Protein AF-A0A7C5P346-F1 (afdb_monomer_lite)

Foldseek 3Di:
DWDDDPNDIGDPDPPVVPDDPDDDDDDPQFALLEEEEEDDVPDALVVVVVSVVVPRQEYEY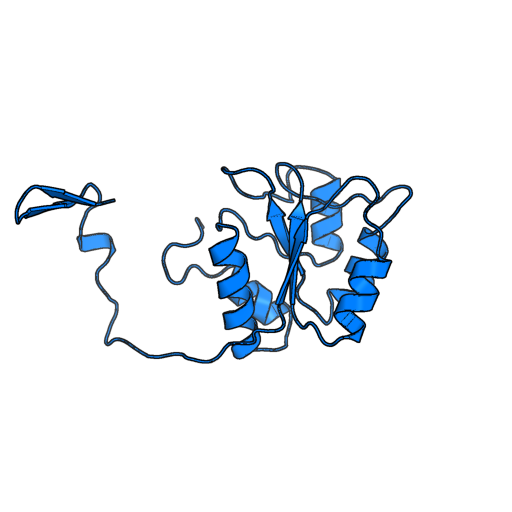AAADQDFADCPDRHNLVNLLVCLQFHAYEYWHPDPFQIHDLVPDPRSVSCVVSNHAGLGGADPVCQSRQLRRQVSPDRGSVSSSVSSPDDDPVRHDD

pLDDT: mean 93.11, std 7.64, range [57.72, 98.88]

InterPro domains:
  IPR006034 Asparaginase/glutaminase-like [PIRSF001220] (17-155)
  IPR006034 Asparaginase/glutaminase-like [PS51732] (1-151)
  IPR006034 Asparaginase/glutaminase-like [PTHR11707] (18-156)
  IPR006034 Asparaginase/glutaminase-like [SM00870] (2-145)
  IPR027473 L-asparaginase, C-terminal [G3DSA:3.40.50.40] (31-157)
  IPR036152 Asparaginase/glutaminase-like superfamily [SSF53774] (7-157)
  IPR040919 Asparaginase/glutaminase, C-terminal [PF17763] (33-148)

Secondary structure (DSSP, 8-state):
-EEEETTEEEESS-GGGG--SSS----------EEEEE--TT--THHHHHHHHTT--EEEEEESTT-----SSS-HHHHHHHHTTTS-EEEEESSSSS---TTSSHHHHHHHHTTPEE-TT--HHHHHHHHHHHHHH-S-HHHHHHHHHS-SSS-S--

Radius of gyration: 17.69 Å; chains: 1; bounding box: 42×36×54 Å

Structure (mmCIF, N/CA/C/O backbone):
data_AF-A0A7C5P346-F1
#
_entry.id   AF-A0A7C5P346-F1
#
loop_
_atom_site.group_PDB
_atom_site.id
_atom_site.type_symbol
_atom_site.label_atom_id
_atom_site.label_alt_id
_atom_site.label_comp_id
_atom_site.label_asym_id
_atom_site.label_entity_id
_atom_site.label_seq_id
_atom_site.pdbx_PDB_ins_code
_atom_site.Cartn_x
_atom_site.Cartn_y
_atom_site.Cartn_z
_atom_site.occupancy
_atom_site.B_iso_or_equiv
_atom_site.auth_seq_id
_atom_site.auth_comp_id
_atom_site.auth_asym_id
_atom_site.auth_atom_id
_atom_site.pdbx_PDB_model_num
ATOM 1 N N . VAL A 1 1 ? 11.095 1.982 -23.137 1.00 67.25 1 VAL A N 1
ATOM 2 C CA . VAL A 1 1 ? 10.083 1.839 -24.205 1.00 67.25 1 VAL A CA 1
ATOM 3 C C . VAL A 1 1 ? 10.821 1.506 -25.483 1.00 67.25 1 VAL A C 1
ATOM 5 O O . VAL A 1 1 ? 11.779 2.198 -25.791 1.00 67.25 1 VAL A O 1
ATOM 8 N N . ALA A 1 2 ? 10.454 0.424 -26.154 1.00 82.88 2 ALA A N 1
ATOM 9 C CA . ALA A 1 2 ? 10.969 0.070 -27.470 1.00 82.88 2 ALA A CA 1
ATOM 10 C C . ALA A 1 2 ? 9.781 -0.020 -28.432 1.00 82.88 2 ALA A C 1
ATOM 12 O O . ALA A 1 2 ? 8.656 -0.230 -27.978 1.00 82.88 2 ALA A O 1
ATOM 13 N N . TYR A 1 3 ? 10.010 0.149 -29.725 1.00 88.12 3 TYR A N 1
ATOM 14 C CA . TYR A 1 3 ? 8.998 -0.099 -30.745 1.00 88.12 3 TYR A CA 1
ATOM 15 C C . TYR A 1 3 ? 9.576 -0.989 -31.836 1.00 88.12 3 TYR A C 1
ATOM 17 O O . TYR A 1 3 ? 10.771 -0.946 -32.129 1.00 88.12 3 TYR A O 1
ATOM 25 N N . VAL A 1 4 ? 8.718 -1.834 -32.398 1.00 90.81 4 VAL A N 1
ATOM 26 C CA . VAL A 1 4 ? 9.083 -2.755 -33.473 1.00 90.81 4 VAL A CA 1
ATOM 27 C C . VAL A 1 4 ? 8.819 -2.057 -34.802 1.00 90.81 4 VAL A C 1
ATOM 29 O O . VAL A 1 4 ? 7.721 -1.544 -35.022 1.00 90.81 4 VAL A O 1
ATOM 32 N N . LYS A 1 5 ? 9.822 -2.011 -35.680 1.00 91.75 5 LYS A N 1
ATOM 33 C CA . LYS A 1 5 ? 9.712 -1.458 -37.032 1.00 91.75 5 LYS A CA 1
ATOM 34 C C . LYS A 1 5 ? 10.216 -2.499 -38.028 1.00 91.75 5 LYS A C 1
ATOM 36 O O . LYS A 1 5 ? 11.418 -2.689 -38.176 1.00 91.75 5 LYS A O 1
ATOM 41 N N . GLY A 1 6 ? 9.289 -3.172 -38.710 1.00 91.94 6 GLY A N 1
ATOM 42 C CA . GLY A 1 6 ? 9.630 -4.347 -39.516 1.00 91.94 6 GLY A CA 1
ATOM 43 C C . GLY A 1 6 ? 10.150 -5.470 -38.617 1.00 91.94 6 GLY A C 1
ATOM 44 O O . GLY A 1 6 ? 9.474 -5.846 -37.664 1.00 91.94 6 GLY A O 1
ATOM 45 N N . GLU A 1 7 ? 11.355 -5.961 -38.896 1.00 92.69 7 GLU A N 1
ATOM 46 C CA . GLU A 1 7 ? 12.033 -6.999 -38.101 1.00 92.69 7 GLU A CA 1
ATOM 47 C C . GLU A 1 7 ? 12.947 -6.423 -37.004 1.00 92.69 7 GLU A C 1
ATOM 49 O O . GLU A 1 7 ? 13.540 -7.166 -36.221 1.00 92.69 7 GLU A O 1
ATOM 54 N N . GLU A 1 8 ? 13.064 -5.096 -36.914 1.00 91.00 8 GLU A N 1
ATOM 55 C CA . GLU A 1 8 ? 13.957 -4.440 -35.963 1.00 91.00 8 GLU A CA 1
ATOM 56 C C . GLU A 1 8 ? 13.229 -3.996 -34.694 1.00 91.00 8 GLU A C 1
ATOM 58 O O . GLU A 1 8 ? 12.118 -3.459 -34.730 1.00 91.00 8 GLU A O 1
ATOM 63 N N . VAL A 1 9 ? 13.903 -4.157 -33.553 1.00 87.94 9 VAL A N 1
ATOM 64 C CA . VAL A 1 9 ? 13.468 -3.598 -32.268 1.00 87.94 9 VAL A CA 1
ATOM 65 C C . VAL A 1 9 ? 14.282 -2.345 -31.977 1.00 87.94 9 VAL A C 1
ATOM 67 O O . VAL A 1 9 ? 15.483 -2.419 -31.714 1.00 87.94 9 VAL A O 1
ATOM 70 N N . ILE A 1 10 ? 13.619 -1.191 -31.980 1.00 87.62 10 ILE A N 1
ATOM 71 C CA . ILE A 1 10 ? 14.238 0.105 -31.704 1.00 87.62 10 ILE A CA 1
ATOM 72 C C . ILE A 1 10 ? 13.992 0.463 -30.242 1.00 87.62 10 ILE A C 1
ATOM 74 O O . ILE A 1 10 ? 12.849 0.604 -29.809 1.00 87.62 10 ILE A O 1
ATOM 78 N N . TYR A 1 11 ? 15.064 0.616 -29.468 1.00 82.44 11 TYR A N 1
ATOM 79 C CA . TYR A 1 11 ? 14.999 0.893 -28.035 1.00 82.44 11 TYR A CA 1
ATOM 80 C C . TYR A 1 11 ? 15.143 2.394 -27.757 1.00 82.44 11 TYR A C 1
ATOM 82 O O . TYR A 1 11 ? 16.155 2.994 -28.100 1.00 82.44 11 TYR A O 1
ATOM 90 N N . ASN A 1 12 ? 14.181 2.991 -27.045 1.00 83.44 12 ASN A N 1
ATOM 91 C CA . ASN A 1 12 ? 14.273 4.380 -26.562 1.00 83.44 12 ASN A CA 1
ATOM 92 C C . ASN A 1 12 ? 14.965 4.486 -25.190 1.00 83.44 12 ASN A C 1
ATOM 94 O O . ASN A 1 12 ? 15.029 5.565 -24.609 1.00 83.44 12 ASN A O 1
ATOM 98 N N . ILE A 1 13 ? 15.411 3.364 -24.620 1.00 77.94 13 ILE A N 1
ATOM 99 C CA . ILE A 1 13 ? 16.134 3.296 -23.344 1.00 77.94 13 ILE A CA 1
ATOM 100 C C . ILE A 1 13 ? 17.356 2.394 -23.560 1.00 77.94 13 ILE A C 1
ATOM 102 O O . ILE A 1 13 ? 17.191 1.348 -24.191 1.00 77.94 13 ILE A O 1
ATOM 106 N N . PRO A 1 14 ? 18.545 2.749 -23.033 1.00 75.31 14 PRO A N 1
ATOM 107 C CA . PRO A 1 14 ? 19.742 1.919 -23.152 1.00 75.31 14 PRO A CA 1
ATOM 108 C C . PRO A 1 14 ? 19.493 0.484 -22.672 1.00 75.31 14 PRO A C 1
ATOM 110 O O . PRO A 1 14 ? 18.998 0.268 -21.560 1.00 75.31 14 PRO A O 1
ATOM 113 N N . LYS A 1 15 ? 19.834 -0.501 -23.509 1.00 66.50 15 LYS A N 1
ATOM 114 C CA . LYS A 1 15 ? 19.602 -1.934 -23.255 1.00 66.50 15 LYS A CA 1
ATOM 115 C C . LYS A 1 15 ? 20.372 -2.426 -22.025 1.00 66.50 15 LYS A C 1
ATOM 117 O O . LYS A 1 15 ? 19.958 -3.364 -21.351 1.00 66.50 15 LYS A O 1
ATOM 122 N N . GLU A 1 16 ? 21.471 -1.755 -21.701 1.00 69.56 16 GLU A N 1
ATOM 123 C CA . GLU A 1 16 ? 22.368 -2.053 -20.589 1.00 69.56 16 GLU A CA 1
ATOM 124 C C . GLU A 1 16 ? 21.689 -1.909 -19.223 1.00 69.56 16 GLU A C 1
ATOM 126 O O . GLU A 1 16 ? 22.127 -2.557 -18.274 1.00 69.56 16 GLU A O 1
ATOM 131 N N . LYS A 1 17 ? 20.603 -1.123 -19.123 1.00 68.88 17 LYS A N 1
ATOM 132 C CA . LYS A 1 17 ? 19.815 -1.006 -17.885 1.00 68.88 17 LYS A CA 1
ATOM 133 C C . LYS A 1 17 ? 19.105 -2.302 -17.489 1.00 68.88 17 LYS A C 1
ATOM 135 O O . LYS A 1 17 ? 18.841 -2.486 -16.309 1.00 68.88 17 LYS A O 1
ATOM 140 N N . PHE A 1 18 ? 18.840 -3.203 -18.435 1.00 70.62 18 PHE A N 1
ATOM 141 C CA . PHE A 1 18 ? 18.021 -4.401 -18.213 1.00 70.62 18 PHE A CA 1
ATOM 142 C C . PHE A 1 18 ? 18.836 -5.699 -18.214 1.00 70.62 18 PHE A C 1
ATOM 144 O O . PHE A 1 18 ? 18.306 -6.768 -18.509 1.00 70.62 18 PHE A O 1
ATOM 151 N N . LYS A 1 19 ? 20.141 -5.630 -17.919 1.00 73.62 19 LYS A N 1
ATOM 152 C CA . LYS A 1 19 ? 20.965 -6.840 -17.826 1.00 73.62 19 LYS A CA 1
ATOM 153 C C . LYS A 1 19 ? 20.561 -7.647 -16.583 1.00 73.62 19 LYS A C 1
ATOM 155 O O . LYS A 1 19 ? 20.703 -7.125 -15.474 1.00 73.62 19 LYS A O 1
ATOM 160 N N . PRO A 1 20 ? 20.082 -8.897 -16.739 1.00 74.94 20 PRO A N 1
ATOM 161 C CA . PRO A 1 20 ? 19.717 -9.727 -15.601 1.00 74.94 20 PRO A CA 1
ATOM 162 C C . PRO A 1 20 ? 20.939 -9.968 -14.714 1.00 74.94 20 PRO A C 1
ATOM 164 O O . PRO A 1 20 ? 22.055 -10.176 -15.194 1.00 74.94 20 PRO A O 1
ATOM 167 N N . LYS A 1 21 ? 20.723 -9.925 -13.399 1.00 79.44 21 LYS A N 1
ATOM 168 C CA . LYS A 1 21 ? 21.743 -10.255 -12.403 1.00 79.44 21 LYS A CA 1
ATOM 169 C C . LYS A 1 21 ? 21.584 -11.723 -12.009 1.00 79.44 21 LYS A C 1
ATOM 171 O O . LYS A 1 21 ? 20.975 -12.020 -10.988 1.00 79.44 21 LYS A O 1
ATOM 176 N N . GLY A 1 22 ? 22.130 -12.616 -12.830 1.00 85.12 22 GLY A N 1
ATOM 177 C CA . GLY A 1 22 ? 22.120 -14.063 -12.595 1.00 85.12 22 GLY A CA 1
ATOM 178 C C . GLY A 1 22 ? 21.045 -14.821 -13.374 1.00 85.12 22 GLY A C 1
ATOM 179 O O . GLY A 1 22 ? 20.407 -14.275 -14.274 1.00 85.12 22 GLY A O 1
ATOM 180 N N . GLU A 1 23 ? 20.895 -16.098 -13.027 1.00 91.44 23 GLU A N 1
ATOM 181 C CA . GLU A 1 23 ? 19.951 -17.022 -13.660 1.00 91.44 23 GLU A CA 1
ATOM 182 C C . GLU A 1 23 ? 18.497 -16.714 -13.263 1.00 91.44 23 GLU A C 1
ATOM 184 O O . GLU A 1 23 ? 18.242 -16.303 -12.124 1.00 91.44 23 GLU A O 1
ATOM 189 N N . PRO A 1 24 ? 17.526 -16.927 -14.168 1.00 90.88 24 PRO A N 1
ATOM 190 C CA . PRO A 1 24 ? 16.119 -16.720 -13.863 1.00 90.88 24 PRO A CA 1
ATOM 191 C C . PRO A 1 24 ? 15.657 -17.671 -12.753 1.00 90.88 24 PRO A C 1
ATOM 193 O O . PRO A 1 24 ? 15.928 -18.871 -12.781 1.00 90.88 24 PRO A O 1
ATOM 196 N N . GLN A 1 25 ? 14.914 -17.131 -11.788 1.00 92.38 25 GLN A N 1
ATOM 197 C CA . GLN A 1 25 ? 14.308 -17.900 -10.704 1.00 92.38 25 GLN A CA 1
ATOM 198 C C . GLN A 1 25 ? 12.789 -17.777 -10.748 1.00 92.38 25 GLN A C 1
ATOM 200 O O . GLN A 1 25 ? 12.245 -16.707 -11.020 1.00 92.38 25 GLN A O 1
ATOM 205 N N . LEU A 1 26 ? 12.110 -18.888 -10.464 1.00 95.62 26 LEU A N 1
ATOM 206 C CA . LEU A 1 26 ? 10.658 -18.946 -10.382 1.00 95.62 26 LEU A CA 1
ATOM 207 C C . LEU A 1 26 ? 10.217 -18.823 -8.921 1.00 95.62 26 LEU A C 1
ATOM 209 O O . LEU A 1 26 ? 10.509 -19.702 -8.113 1.00 95.62 26 LEU A 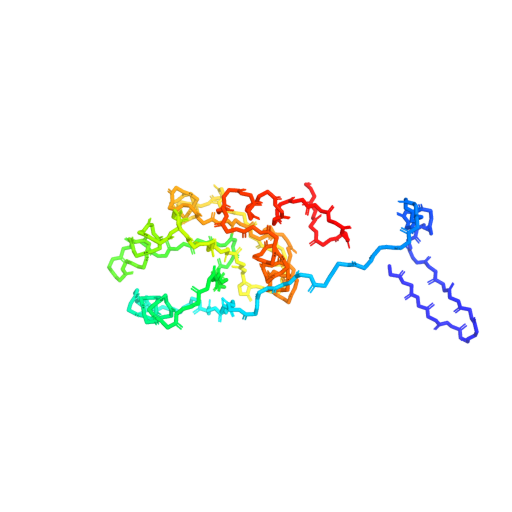O 1
ATOM 213 N N . ASP A 1 27 ? 9.461 -17.770 -8.607 1.00 97.00 27 ASP A N 1
ATOM 214 C CA . ASP A 1 27 ? 8.750 -17.644 -7.334 1.00 97.00 27 ASP A CA 1
ATOM 215 C C . ASP A 1 27 ? 7.239 -17.571 -7.573 1.00 97.00 27 ASP A C 1
ATOM 217 O O . ASP A 1 27 ? 6.713 -16.590 -8.096 1.00 97.00 27 ASP A O 1
ATOM 221 N N . THR A 1 28 ? 6.540 -18.639 -7.194 1.00 97.88 28 THR A N 1
ATOM 222 C CA . THR A 1 28 ? 5.095 -18.797 -7.401 1.00 97.88 28 THR A CA 1
ATOM 223 C C . THR A 1 28 ? 4.283 -18.534 -6.136 1.00 97.88 28 THR A C 1
ATOM 225 O O . THR A 1 28 ? 3.081 -18.796 -6.129 1.00 97.88 28 THR A O 1
ATOM 228 N N . LYS A 1 29 ? 4.901 -18.082 -5.036 1.00 98.56 29 LYS A N 1
ATOM 229 C CA . LYS A 1 29 ? 4.176 -17.821 -3.788 1.00 98.56 29 LYS A CA 1
ATOM 230 C C . LYS A 1 29 ? 3.387 -16.524 -3.919 1.00 98.56 29 LYS A C 1
ATOM 232 O O . LYS A 1 29 ? 3.951 -15.450 -4.101 1.00 98.56 29 LYS A O 1
ATOM 237 N N . TYR A 1 30 ? 2.075 -16.620 -3.763 1.00 98.38 30 TYR A N 1
ATOM 238 C CA . TYR A 1 30 ? 1.193 -15.468 -3.648 1.00 98.38 30 TYR A CA 1
ATOM 239 C C . TYR A 1 30 ? -0.039 -15.828 -2.822 1.00 98.38 30 TYR A C 1
ATOM 241 O O . TYR A 1 30 ? -0.367 -16.999 -2.618 1.00 98.38 30 TYR A O 1
ATOM 249 N N . ASP A 1 31 ? -0.736 -14.801 -2.364 1.00 98.50 31 ASP A N 1
ATOM 250 C CA . ASP A 1 31 ? -2.016 -14.909 -1.695 1.00 98.50 31 ASP A CA 1
ATOM 251 C C . ASP A 1 31 ? -3.071 -14.074 -2.433 1.00 98.50 31 ASP A C 1
ATOM 253 O O . ASP A 1 31 ? -2.983 -12.845 -2.442 1.00 98.50 31 ASP A O 1
ATOM 257 N N . PRO A 1 32 ? -4.098 -14.704 -3.028 1.00 98.06 32 PRO A N 1
ATOM 258 C CA . PRO A 1 32 ? -5.113 -13.980 -3.776 1.00 98.06 32 PRO A CA 1
ATOM 259 C C . PRO A 1 32 ? -6.154 -13.268 -2.914 1.00 98.06 32 PRO A C 1
ATOM 261 O O . PRO A 1 32 ? -7.017 -12.586 -3.461 1.00 98.06 32 PRO A O 1
ATOM 264 N N . ARG A 1 33 ? -6.125 -13.410 -1.581 1.00 98.31 33 ARG A N 1
ATOM 265 C CA . ARG A 1 33 ? -7.082 -12.771 -0.662 1.00 98.31 33 ARG A CA 1
ATOM 266 C C . ARG A 1 33 ? -6.782 -11.279 -0.464 1.00 98.31 33 ARG A C 1
ATOM 268 O O . ARG A 1 33 ? -6.681 -10.800 0.665 1.00 98.31 33 ARG A O 1
ATOM 275 N N . VAL A 1 34 ? -6.682 -10.544 -1.566 1.00 98.62 34 VAL A N 1
ATOM 276 C CA . VAL A 1 34 ? -6.504 -9.092 -1.629 1.00 98.62 34 VAL A CA 1
ATOM 277 C C . VAL A 1 34 ? -7.745 -8.461 -2.253 1.00 98.62 34 VAL A C 1
ATOM 279 O O . VAL A 1 34 ? -8.313 -8.997 -3.202 1.00 98.62 34 VAL A O 1
ATOM 282 N N . VAL A 1 35 ? -8.177 -7.322 -1.718 1.00 98.19 35 VAL A N 1
ATOM 2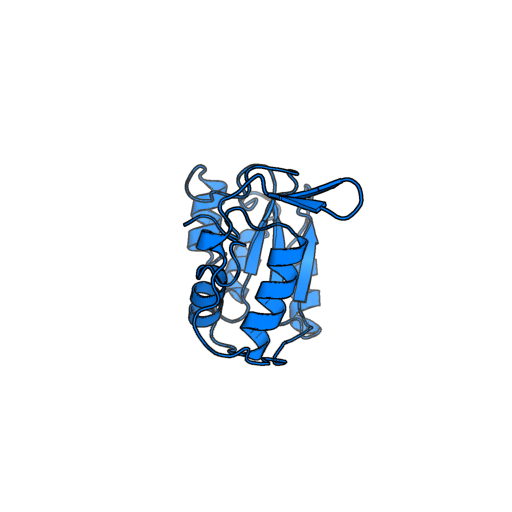83 C CA . VAL A 1 35 ? -9.300 -6.538 -2.253 1.00 98.19 35 VAL A CA 1
ATOM 284 C C . VAL A 1 35 ? -8.847 -5.126 -2.593 1.00 98.19 35 VAL A C 1
ATOM 286 O O . VAL A 1 35 ? -8.027 -4.547 -1.885 1.00 98.19 35 VAL A O 1
ATOM 289 N N . PHE A 1 36 ? -9.397 -4.571 -3.669 1.00 97.94 36 PHE A N 1
ATOM 290 C CA . PHE A 1 36 ? -9.166 -3.198 -4.101 1.00 97.94 36 PHE A CA 1
ATOM 291 C C . PHE A 1 36 ? -10.457 -2.392 -3.932 1.00 97.94 36 PHE A C 1
ATOM 293 O O . PHE A 1 36 ? -11.475 -2.718 -4.541 1.00 97.94 36 PHE A O 1
ATOM 300 N N . ILE A 1 37 ? -10.433 -1.365 -3.082 1.00 96.50 37 ILE A N 1
ATOM 301 C CA . ILE A 1 37 ? -11.613 -0.580 -2.704 1.00 96.50 37 ILE A CA 1
ATOM 302 C C . ILE A 1 37 ? -11.389 0.878 -3.077 1.00 96.50 37 ILE A C 1
ATOM 304 O O . ILE A 1 37 ? -10.448 1.520 -2.606 1.00 96.50 37 ILE A O 1
ATOM 308 N N . ARG A 1 38 ? -12.305 1.432 -3.871 1.00 96.06 38 ARG A N 1
ATOM 309 C CA . ARG A 1 38 ? -12.322 2.860 -4.178 1.00 96.06 38 ARG A CA 1
ATOM 310 C C . ARG A 1 38 ? -12.898 3.656 -3.017 1.00 96.06 38 ARG A C 1
ATOM 312 O O . ARG A 1 38 ? -14.025 3.401 -2.598 1.00 96.06 38 ARG A O 1
ATOM 319 N N . LEU A 1 39 ? -12.157 4.652 -2.529 1.00 94.38 39 LEU A N 1
ATOM 320 C CA . LEU A 1 39 ? -12.720 5.614 -1.585 1.00 94.38 39 LEU A CA 1
ATOM 321 C C . LEU A 1 39 ? -13.774 6.467 -2.300 1.00 94.38 39 LEU A C 1
ATOM 323 O O . LEU A 1 39 ? -13.493 7.098 -3.315 1.00 94.38 39 LEU A O 1
ATOM 327 N N . THR A 1 40 ? -14.982 6.515 -1.751 1.00 93.31 40 THR A N 1
ATOM 328 C CA . THR A 1 40 ? -16.062 7.402 -2.202 1.00 93.31 40 THR A CA 1
ATOM 329 C C . THR A 1 40 ? -16.512 8.291 -1.043 1.00 93.31 40 THR A C 1
ATOM 331 O O . THR A 1 40 ? -16.273 7.954 0.125 1.00 93.31 40 THR A O 1
ATOM 334 N N . PRO A 1 41 ? -17.119 9.464 -1.303 1.00 91.38 41 PRO A N 1
ATOM 335 C CA . PRO A 1 41 ? -17.648 10.285 -0.226 1.00 91.38 41 PRO A CA 1
ATOM 336 C C . PRO A 1 41 ? -18.714 9.499 0.543 1.00 91.38 41 PRO A C 1
ATOM 338 O O . PRO A 1 41 ? -19.723 9.088 -0.021 1.00 91.38 41 PRO A O 1
ATOM 341 N N . GLY A 1 42 ? -18.475 9.284 1.836 1.00 88.31 42 GLY A N 1
ATOM 342 C CA . GLY A 1 42 ? -19.388 8.545 2.702 1.00 88.31 42 GLY A CA 1
ATOM 343 C C . GLY A 1 42 ? -19.125 7.043 2.821 1.00 88.31 42 GLY A C 1
ATOM 344 O O . GLY A 1 42 ? -19.879 6.402 3.550 1.00 88.31 42 GLY A O 1
ATOM 345 N N . LEU A 1 43 ? -18.078 6.487 2.193 1.00 90.50 43 LEU A N 1
ATOM 346 C CA . LEU A 1 43 ? -17.630 5.123 2.502 1.00 90.50 43 LEU A CA 1
ATOM 347 C C . LEU A 1 43 ? -17.374 4.998 4.011 1.00 90.50 43 LEU A C 1
ATOM 349 O O . LEU A 1 43 ? -16.669 5.827 4.593 1.00 90.50 43 LEU A O 1
ATOM 353 N N . ASP A 1 44 ? -17.973 3.985 4.626 1.00 87.69 44 ASP A N 1
ATOM 354 C CA . ASP A 1 44 ? -17.866 3.721 6.057 1.00 87.69 44 ASP A CA 1
ATOM 355 C C . ASP A 1 44 ? -16.992 2.485 6.320 1.00 87.69 44 ASP A C 1
ATOM 357 O O . ASP A 1 44 ? -16.586 1.769 5.402 1.00 87.69 44 ASP A O 1
ATOM 361 N N . GLY A 1 45 ? -16.629 2.270 7.581 1.00 89.31 45 GLY A N 1
ATOM 362 C CA . GLY A 1 45 ? -15.753 1.170 7.977 1.00 89.31 45 GLY A CA 1
ATOM 363 C C . GLY A 1 45 ? -16.422 -0.206 8.027 1.00 89.31 45 GLY A C 1
ATOM 364 O O . GLY A 1 45 ? -15.720 -1.209 8.104 1.00 89.31 45 GLY A O 1
ATOM 365 N N . ASP A 1 46 ? -17.748 -0.282 7.925 1.00 92.00 46 ASP A N 1
ATOM 366 C CA . ASP A 1 46 ? -18.511 -1.536 7.913 1.00 92.00 46 ASP A CA 1
ATOM 367 C C . ASP A 1 46 ? -18.124 -2.461 6.745 1.00 92.00 46 ASP A C 1
ATOM 369 O O . ASP A 1 46 ? -17.985 -3.674 6.916 1.00 92.00 46 ASP A O 1
ATOM 373 N N . ALA A 1 47 ? -17.864 -1.888 5.568 1.00 90.75 47 ALA A N 1
ATOM 374 C CA . ALA A 1 47 ? -17.358 -2.615 4.411 1.00 90.75 47 ALA A CA 1
ATOM 375 C C . ALA A 1 47 ? -15.981 -3.241 4.693 1.00 90.75 47 ALA A C 1
ATOM 377 O O . ALA A 1 47 ? -15.723 -4.380 4.300 1.00 90.75 47 ALA A O 1
ATOM 378 N N . ILE A 1 48 ? -15.109 -2.521 5.408 1.00 93.44 48 ILE A N 1
ATOM 379 C CA . ILE A 1 48 ? -13.790 -3.023 5.815 1.00 93.44 48 ILE A CA 1
ATOM 380 C C . ILE A 1 48 ? -13.954 -4.191 6.789 1.00 93.44 48 ILE A C 1
ATOM 382 O O . ILE A 1 48 ? -13.345 -5.242 6.586 1.00 93.44 48 ILE A O 1
ATOM 386 N N . ASP A 1 49 ? -14.826 -4.054 7.788 1.00 93.19 49 ASP A N 1
ATOM 387 C CA . ASP A 1 49 ? -15.096 -5.110 8.768 1.00 93.19 49 ASP A CA 1
ATOM 388 C C . ASP A 1 49 ? -15.629 -6.385 8.098 1.00 93.19 49 ASP A C 1
ATOM 390 O O . ASP A 1 49 ? -15.178 -7.492 8.405 1.00 93.19 49 ASP A O 1
ATOM 394 N N . ALA A 1 50 ? -16.546 -6.247 7.136 1.00 95.50 50 ALA A N 1
ATOM 395 C CA . ALA A 1 50 ? -17.082 -7.374 6.377 1.00 95.50 50 ALA A CA 1
ATOM 396 C C . ALA A 1 50 ? -15.990 -8.111 5.578 1.00 95.50 50 ALA A C 1
ATOM 398 O O . ALA A 1 50 ? -15.938 -9.346 5.570 1.00 95.50 50 ALA A O 1
ATOM 399 N N . LEU A 1 51 ? -15.078 -7.374 4.942 1.00 95.25 51 LEU A N 1
ATOM 400 C CA . LEU A 1 51 ? -13.964 -7.950 4.183 1.00 95.25 51 LEU A CA 1
ATOM 401 C C . LEU A 1 51 ? -12.972 -8.674 5.099 1.00 95.25 51 LEU A C 1
ATOM 403 O O . LEU A 1 51 ? -12.578 -9.809 4.828 1.00 95.25 51 LEU A O 1
ATOM 407 N N . VAL A 1 52 ? -12.624 -8.072 6.235 1.00 95.56 52 VAL A N 1
ATOM 408 C CA . VAL A 1 52 ? -11.749 -8.715 7.223 1.00 95.56 52 VAL A CA 1
ATOM 409 C C . VAL A 1 52 ? -12.397 -9.986 7.779 1.00 95.56 52 VAL A C 1
ATOM 411 O O . VAL A 1 52 ? -11.759 -11.038 7.826 1.00 95.56 52 VAL A O 1
ATOM 414 N N . LYS A 1 53 ? -13.690 -9.937 8.123 1.00 96.81 53 LYS A N 1
ATOM 415 C CA . LYS A 1 53 ? -14.442 -11.091 8.641 1.00 96.81 53 LYS A CA 1
ATOM 416 C C . LYS A 1 53 ? -14.539 -12.245 7.637 1.00 96.81 53 LYS A C 1
ATOM 418 O O . LYS A 1 53 ? -14.565 -13.402 8.045 1.00 96.81 53 LYS A O 1
ATOM 423 N N . THR A 1 54 ? -14.575 -11.952 6.337 1.00 97.06 54 THR A N 1
ATOM 424 C CA . THR A 1 54 ? -14.613 -12.969 5.266 1.00 97.06 54 THR A CA 1
ATOM 425 C C . THR A 1 54 ? -13.235 -13.545 4.915 1.00 97.06 54 THR A C 1
ATOM 427 O O . THR A 1 54 ? -13.136 -14.452 4.083 1.00 97.06 54 THR A O 1
ATOM 430 N N . GLY A 1 55 ? -12.174 -13.078 5.583 1.00 97.44 55 GLY A N 1
ATOM 431 C CA . GLY A 1 55 ? -10.828 -13.635 5.480 1.00 97.44 55 GLY A CA 1
ATOM 432 C C . GLY A 1 55 ? -9.942 -12.971 4.429 1.00 97.44 55 GLY A C 1
ATOM 433 O O . GLY A 1 55 ? -8.985 -13.602 3.976 1.00 97.44 55 GLY A O 1
ATOM 434 N N . TYR A 1 56 ? -10.233 -11.729 4.024 1.00 98.19 56 TYR A N 1
ATOM 435 C CA . TYR A 1 56 ? -9.279 -10.941 3.243 1.00 98.19 56 TYR A CA 1
ATOM 436 C C . TYR A 1 56 ? -8.039 -10.610 4.079 1.00 98.19 56 TYR A C 1
ATOM 438 O O . TYR A 1 56 ? -8.133 -10.249 5.252 1.00 98.19 56 TYR A O 1
ATOM 446 N N . ARG A 1 57 ? -6.865 -10.764 3.462 1.00 98.06 57 ARG A N 1
ATOM 447 C CA . ARG A 1 57 ? -5.546 -10.660 4.104 1.00 98.06 57 ARG A CA 1
ATOM 448 C C . ARG A 1 57 ? -4.745 -9.448 3.642 1.00 98.06 57 ARG A C 1
ATOM 450 O O . ARG A 1 57 ? -3.730 -9.149 4.251 1.00 98.06 57 ARG A O 1
ATOM 457 N N . GLY A 1 58 ? -5.212 -8.724 2.628 1.00 98.62 58 GLY A N 1
ATOM 458 C CA . GLY A 1 58 ? -4.665 -7.432 2.224 1.00 98.62 58 GLY A CA 1
ATOM 459 C C . GLY A 1 58 ? -5.737 -6.537 1.622 1.00 98.62 58 GLY A C 1
ATOM 460 O O . GLY A 1 58 ? -6.676 -7.016 0.983 1.00 98.62 58 GLY A O 1
ATOM 461 N N . ILE A 1 59 ? -5.597 -5.232 1.828 1.00 98.56 59 ILE A N 1
ATOM 462 C CA . ILE A 1 59 ? -6.527 -4.230 1.304 1.00 98.56 59 ILE A CA 1
ATOM 463 C C . ILE A 1 59 ? -5.724 -3.180 0.550 1.00 98.56 59 ILE A C 1
ATOM 465 O O . ILE A 1 59 ? -4.769 -2.620 1.083 1.00 98.56 59 ILE A O 1
ATOM 469 N N . VAL A 1 60 ? -6.135 -2.874 -0.673 1.00 98.56 60 VAL A N 1
ATOM 470 C CA . VAL A 1 60 ? -5.683 -1.693 -1.402 1.00 98.56 60 VAL A CA 1
ATOM 471 C C . VAL A 1 60 ? -6.818 -0.676 -1.396 1.00 98.56 60 VAL A C 1
ATOM 473 O O . VAL A 1 60 ? -7.928 -0.973 -1.831 1.00 98.56 60 VAL A O 1
ATOM 476 N N . LEU A 1 61 ? -6.548 0.520 -0.888 1.00 97.81 61 LEU A N 1
ATOM 477 C CA . LEU A 1 61 ? -7.456 1.657 -0.924 1.00 97.81 61 LEU A CA 1
ATOM 478 C C . LEU A 1 61 ? -7.053 2.582 -2.066 1.00 97.81 61 LEU A C 1
ATOM 480 O O . LEU A 1 61 ? -5.905 3.004 -2.158 1.00 97.81 61 LEU A O 1
ATOM 484 N N . GLU A 1 62 ? -8.002 2.927 -2.921 1.00 97.56 62 GLU A N 1
ATOM 485 C CA . GLU A 1 62 ? -7.812 3.889 -3.999 1.00 97.56 62 GLU A CA 1
ATOM 486 C C . GLU A 1 62 ? -8.339 5.255 -3.538 1.00 97.56 62 GLU A C 1
ATOM 488 O O . GLU A 1 62 ? -9.539 5.556 -3.613 1.00 97.56 62 GLU A O 1
ATOM 493 N N . GLY A 1 63 ? -7.438 6.063 -2.982 1.00 96.38 63 GLY A N 1
ATOM 494 C CA . GLY A 1 63 ? -7.736 7.384 -2.438 1.00 96.38 63 GLY A CA 1
ATOM 495 C C . GLY A 1 63 ? -7.731 8.503 -3.476 1.00 96.38 63 GLY A C 1
ATOM 496 O O . GLY A 1 63 ? -7.447 8.300 -4.652 1.00 96.38 63 GLY A O 1
ATOM 497 N N . TYR A 1 64 ? -8.052 9.719 -3.044 1.00 96.19 64 TYR A N 1
ATOM 498 C CA . TYR A 1 64 ? -8.071 10.889 -3.927 1.00 96.19 64 TYR A CA 1
ATOM 499 C C . TYR A 1 64 ? -6.693 11.542 -4.043 1.00 96.19 64 TYR A C 1
ATOM 501 O O . TYR A 1 64 ? -5.982 11.653 -3.044 1.00 96.19 64 TYR A O 1
ATOM 509 N N . GLY A 1 65 ? -6.360 12.067 -5.226 1.00 95.31 65 GLY A N 1
ATOM 510 C CA . GLY A 1 65 ? -5.180 12.914 -5.439 1.00 95.31 65 GLY A CA 1
ATOM 511 C C . GLY A 1 65 ? -3.887 12.263 -4.944 1.00 95.31 65 GLY A C 1
ATOM 512 O O . GLY A 1 65 ? -3.607 11.119 -5.279 1.00 95.31 65 GLY A O 1
ATOM 513 N N . ALA A 1 66 ? -3.130 12.962 -4.097 1.00 95.06 66 ALA A N 1
ATOM 514 C CA . ALA A 1 66 ? -1.892 12.441 -3.506 1.00 95.06 66 ALA A CA 1
ATOM 515 C C . ALA A 1 66 ? -2.109 11.363 -2.417 1.00 95.06 66 ALA A C 1
ATOM 517 O O . ALA A 1 66 ? -1.142 10.907 -1.809 1.00 95.06 66 ALA A O 1
ATOM 518 N N . GLY A 1 67 ? -3.354 10.954 -2.161 1.00 92.50 67 GLY A N 1
ATOM 519 C CA . GLY A 1 67 ? -3.731 9.967 -1.155 1.00 92.50 67 GLY A CA 1
ATOM 520 C C . GLY A 1 67 ? -4.089 10.574 0.206 1.00 92.50 67 GLY A C 1
ATOM 521 O O . GLY A 1 67 ? -3.807 11.733 0.514 1.00 92.50 67 GLY A O 1
ATOM 522 N N . GLY A 1 68 ? -4.750 9.767 1.035 1.00 90.31 68 GLY A N 1
ATOM 523 C CA . GLY A 1 68 ? -5.207 10.149 2.371 1.00 90.31 68 GLY A CA 1
ATOM 524 C C . GLY A 1 68 ? -6.552 9.523 2.719 1.00 90.31 68 GLY A C 1
ATOM 525 O O . GLY A 1 68 ? -7.204 8.908 1.877 1.00 90.31 68 GLY A O 1
ATOM 526 N N . ILE A 1 69 ? -6.961 9.674 3.976 1.00 89.50 69 ILE A N 1
ATOM 527 C CA . ILE A 1 69 ? -8.201 9.092 4.495 1.00 89.50 69 ILE A CA 1
ATOM 528 C C . ILE A 1 69 ? -9.063 10.183 5.151 1.00 89.50 69 ILE A C 1
ATOM 530 O O . ILE A 1 69 ? -8.548 10.968 5.956 1.00 89.50 69 ILE A O 1
ATOM 534 N N . PRO A 1 70 ? -10.380 10.226 4.876 1.00 86.88 70 PRO A N 1
ATOM 535 C CA . PRO A 1 70 ? -11.315 11.035 5.648 1.00 86.88 70 PRO A CA 1
ATOM 536 C C . PRO A 1 70 ? -11.338 10.618 7.125 1.00 86.88 70 PRO A C 1
ATOM 538 O O . PRO A 1 70 ? -11.553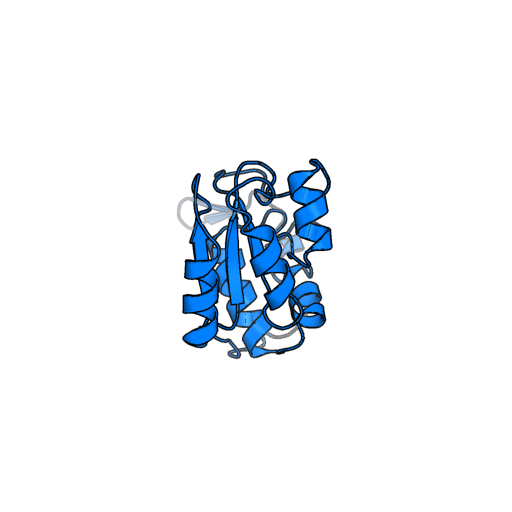 9.454 7.453 1.00 86.88 70 PRO A O 1
ATOM 541 N N . TYR A 1 71 ? -11.147 11.585 8.022 1.00 83.62 71 TYR A N 1
ATOM 542 C CA . TYR A 1 71 ? -11.075 11.343 9.469 1.00 83.62 71 TYR A CA 1
ATOM 543 C C . TYR A 1 71 ? -12.172 12.060 10.273 1.00 83.62 71 TYR A C 1
ATOM 545 O O . TYR A 1 71 ? -12.231 11.942 11.495 1.00 83.62 71 TYR A O 1
ATOM 553 N N . ARG A 1 72 ? -13.034 12.841 9.608 1.00 83.19 72 ARG A N 1
ATOM 554 C CA . ARG A 1 72 ? -14.133 13.593 10.236 1.00 83.19 72 ARG A CA 1
ATOM 555 C C . ARG A 1 72 ? -15.476 13.002 9.812 1.00 83.19 72 ARG A C 1
ATOM 557 O O . ARG A 1 72 ? -15.638 12.631 8.654 1.00 83.19 72 ARG A O 1
ATOM 564 N N . LYS A 1 73 ? -16.461 13.013 10.717 1.00 82.25 73 LYS A N 1
ATOM 565 C CA . LYS A 1 73 ? -17.802 12.425 10.520 1.00 82.25 73 LYS A CA 1
ATOM 566 C C . LYS A 1 73 ? -17.722 10.909 10.294 1.00 82.25 73 LYS A C 1
ATOM 568 O O . LYS A 1 73 ? -17.359 10.211 11.234 1.00 82.25 73 LYS A O 1
ATOM 573 N N . ARG A 1 74 ? -18.029 10.404 9.091 1.00 76.56 74 ARG A N 1
ATOM 574 C CA . ARG A 1 74 ? -17.812 8.991 8.740 1.00 76.56 74 ARG A CA 1
ATOM 575 C C . ARG A 1 74 ? -16.311 8.717 8.738 1.00 76.56 74 ARG A C 1
ATOM 577 O O . ARG A 1 74 ? -15.591 9.121 7.828 1.00 76.56 74 ARG A O 1
ATOM 584 N N . ASN A 1 75 ? -15.849 8.132 9.837 1.00 80.06 75 ASN A N 1
ATOM 585 C CA . ASN A 1 75 ? -14.444 8.039 10.193 1.00 80.06 75 ASN A CA 1
ATOM 586 C C . ASN A 1 75 ? -13.908 6.635 9.905 1.00 80.06 75 ASN A C 1
ATOM 588 O O . ASN A 1 75 ? -13.679 5.839 10.817 1.00 80.06 75 ASN A O 1
ATOM 592 N N . ILE A 1 76 ? -13.662 6.355 8.627 1.00 90.31 76 ILE A N 1
ATOM 593 C CA . ILE A 1 76 ? -13.036 5.097 8.212 1.00 90.31 76 ILE A CA 1
ATOM 594 C C . ILE A 1 76 ? -11.610 4.952 8.780 1.00 90.31 76 ILE A C 1
ATOM 596 O O . ILE A 1 76 ? -11.158 3.834 9.009 1.00 90.31 76 ILE A O 1
ATOM 600 N N . LEU A 1 77 ? -10.917 6.060 9.094 1.00 92.38 77 LEU A N 1
ATOM 601 C CA . LEU A 1 77 ? -9.560 6.034 9.661 1.00 92.38 77 LEU A CA 1
ATOM 602 C C . LEU A 1 77 ? -9.479 5.233 10.964 1.00 92.38 77 LEU A C 1
ATOM 604 O O . LEU A 1 77 ? -8.515 4.497 11.160 1.00 92.38 77 LEU A O 1
ATOM 608 N N . GLY A 1 78 ? -10.480 5.370 11.841 1.00 91.88 78 GLY A N 1
ATOM 609 C CA . GLY A 1 78 ? -10.528 4.622 13.099 1.00 91.88 78 GLY A CA 1
ATOM 610 C C . GLY A 1 78 ? -10.493 3.115 12.853 1.00 91.88 78 GLY A C 1
ATOM 611 O O . GLY A 1 78 ? -9.670 2.414 13.433 1.00 91.88 78 GLY A O 1
ATOM 612 N N . LYS A 1 79 ? -11.305 2.645 11.900 1.00 92.00 79 LYS A N 1
ATOM 613 C CA . LYS A 1 79 ? -11.371 1.229 11.528 1.00 92.00 79 LYS A CA 1
ATOM 614 C C . LYS A 1 79 ? -10.103 0.745 10.847 1.00 92.00 79 LYS A C 1
ATOM 616 O O . LYS A 1 79 ? -9.599 -0.316 11.195 1.00 92.00 79 LYS A O 1
ATOM 621 N N . ILE A 1 80 ? -9.519 1.552 9.962 1.00 95.06 80 ILE A N 1
ATOM 622 C CA . ILE A 1 80 ? -8.225 1.215 9.361 1.00 95.06 80 ILE A CA 1
ATOM 623 C C . ILE A 1 80 ? -7.144 1.048 10.437 1.00 95.06 80 ILE A C 1
ATOM 625 O O . ILE A 1 80 ? -6.425 0.052 10.426 1.00 95.06 80 ILE A O 1
ATOM 629 N N . LYS A 1 81 ? -7.080 1.953 11.419 1.00 95.88 81 LYS A N 1
ATOM 630 C CA . LYS A 1 81 ? -6.099 1.881 12.511 1.00 95.88 81 LYS A CA 1
ATOM 631 C C . LYS A 1 81 ? -6.231 0.613 13.370 1.00 95.88 81 LYS A C 1
ATOM 633 O O . LYS A 1 81 ? -5.236 0.133 13.901 1.00 95.88 81 LYS A O 1
ATOM 638 N N . GLU A 1 82 ? -7.434 0.058 13.515 1.00 95.62 82 GLU A N 1
ATOM 639 C CA . GLU A 1 82 ? -7.670 -1.191 14.260 1.00 95.62 82 GLU A CA 1
ATOM 640 C C . GLU A 1 82 ? -7.144 -2.443 13.526 1.00 95.62 82 GLU A C 1
ATOM 642 O O . GLU A 1 82 ? -6.830 -3.463 14.161 1.00 95.62 82 GLU A O 1
ATOM 647 N N . ILE A 1 83 ? -7.054 -2.388 12.192 1.00 96.75 83 ILE A N 1
ATOM 648 C CA . ILE A 1 83 ? -6.710 -3.547 11.355 1.00 96.75 83 ILE A CA 1
ATOM 649 C C . ILE A 1 83 ? -5.269 -3.530 10.845 1.00 96.75 83 ILE A C 1
ATOM 651 O O . ILE A 1 83 ? -4.685 -4.602 10.684 1.00 96.75 83 ILE A O 1
ATOM 655 N N . THR A 1 84 ? -4.663 -2.357 10.648 1.00 97.75 84 THR A N 1
ATOM 656 C CA . THR A 1 84 ? -3.302 -2.219 10.098 1.00 97.75 84 THR A CA 1
ATOM 657 C C . THR A 1 84 ? -2.196 -2.918 10.885 1.00 97.75 84 THR A C 1
ATOM 659 O O . THR A 1 84 ? -1.240 -3.337 10.242 1.00 97.75 84 THR A O 1
ATOM 662 N N . PRO A 1 85 ? -2.288 -3.175 12.209 1.00 97.94 85 PRO A N 1
ATOM 663 C CA . PRO A 1 85 ? -1.285 -4.003 12.884 1.00 97.94 85 PRO A CA 1
ATOM 664 C C . PRO A 1 85 ? -1.262 -5.469 12.419 1.00 97.94 85 PRO A C 1
ATOM 666 O O . PRO A 1 85 ? -0.316 -6.193 12.717 1.00 97.94 85 PRO A O 1
ATOM 669 N N . ARG A 1 86 ? -2.321 -5.940 11.745 1.00 97.50 86 ARG A N 1
ATOM 670 C CA . ARG A 1 86 ? -2.525 -7.356 11.385 1.00 97.50 86 ARG A CA 1
ATOM 671 C C . ARG A 1 86 ? -2.760 -7.584 9.894 1.00 97.50 86 ARG A C 1
ATOM 673 O O . ARG A 1 86 ? -2.516 -8.686 9.414 1.00 97.50 86 ARG A O 1
ATOM 680 N N . ILE A 1 87 ? -3.264 -6.580 9.181 1.00 98.31 87 ILE A N 1
ATOM 681 C CA . ILE A 1 87 ? -3.624 -6.657 7.765 1.00 98.31 87 ILE A CA 1
ATOM 682 C C . ILE A 1 87 ? -2.972 -5.473 7.048 1.00 98.31 87 ILE A C 1
ATOM 684 O O . ILE A 1 87 ? -3.279 -4.331 7.393 1.00 98.31 87 ILE A O 1
ATOM 688 N N . PRO A 1 88 ? -2.096 -5.697 6.052 1.00 98.69 88 PRO A N 1
ATOM 689 C CA . PRO A 1 88 ? -1.533 -4.612 5.266 1.00 98.69 88 PRO A CA 1
ATOM 690 C C . PRO A 1 88 ? -2.637 -3.873 4.505 1.00 98.69 88 PRO A C 1
ATOM 692 O O . PRO A 1 88 ? -3.380 -4.457 3.708 1.00 98.69 88 PRO A O 1
ATOM 695 N N . VAL A 1 89 ? -2.706 -2.565 4.744 1.00 98.62 89 VAL A N 1
ATOM 696 C CA . VAL A 1 89 ? -3.554 -1.635 4.000 1.00 98.62 89 VAL A CA 1
ATOM 697 C C . VAL A 1 89 ? -2.647 -0.734 3.179 1.00 98.62 89 VAL A C 1
ATOM 699 O O . VAL A 1 89 ? -1.840 0.009 3.736 1.00 98.62 89 VAL A O 1
ATOM 702 N N . VAL A 1 90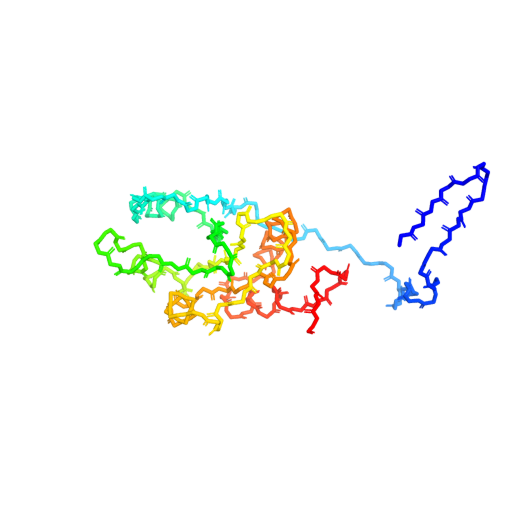 ? -2.768 -0.800 1.858 1.00 98.75 90 VAL A N 1
ATOM 703 C CA . VAL A 1 90 ? -1.940 -0.047 0.912 1.00 98.75 90 VAL A CA 1
ATOM 704 C C . VAL A 1 90 ? -2.776 1.058 0.273 1.00 98.75 90 VAL A C 1
ATOM 706 O O . VAL A 1 90 ? -3.883 0.801 -0.181 1.00 98.75 90 VAL A O 1
ATOM 709 N N . MET A 1 91 ? -2.272 2.289 0.216 1.00 98.56 91 MET A N 1
ATOM 710 C CA . MET A 1 91 ? -2.941 3.410 -0.450 1.00 98.56 91 MET A CA 1
ATOM 711 C C . MET A 1 91 ? -2.385 3.612 -1.857 1.00 98.56 91 MET A C 1
ATOM 713 O O . MET A 1 91 ? -1.201 3.905 -2.007 1.00 98.56 91 MET A O 1
ATOM 717 N N . ASN A 1 92 ? -3.253 3.529 -2.858 1.00 98.12 92 ASN A N 1
ATOM 718 C CA . ASN A 1 92 ? -3.043 4.022 -4.219 1.00 98.12 92 ASN A CA 1
ATOM 719 C C . ASN A 1 92 ? -3.976 5.234 -4.464 1.00 98.12 92 ASN A C 1
ATOM 721 O O . ASN A 1 92 ? -4.669 5.693 -3.553 1.00 98.12 92 ASN A O 1
ATOM 725 N N . THR A 1 93 ? -3.997 5.777 -5.676 1.00 97.94 93 THR A N 1
ATOM 726 C CA . THR A 1 93 ? -4.785 6.937 -6.084 1.00 97.94 93 THR A CA 1
ATOM 727 C C . THR A 1 93 ? -5.750 6.618 -7.221 1.00 97.94 93 THR A C 1
ATOM 729 O O . THR A 1 93 ? -5.486 5.794 -8.098 1.00 97.94 93 THR A O 1
ATOM 732 N N . GLN A 1 94 ? -6.877 7.325 -7.226 1.00 97.75 94 GLN A N 1
ATOM 733 C CA . GLN A 1 94 ? -7.841 7.344 -8.322 1.00 97.75 94 GLN A CA 1
ATOM 734 C C . GLN A 1 94 ? -7.313 8.098 -9.540 1.00 97.75 94 GLN A C 1
ATOM 736 O O . GLN A 1 94 ? -7.801 7.868 -10.646 1.00 97.75 94 GLN A O 1
ATOM 741 N N . ALA A 1 95 ? -6.326 8.982 -9.353 1.00 95.06 95 ALA A N 1
ATOM 742 C CA . ALA A 1 95 ? -5.653 9.636 -10.463 1.00 95.06 95 ALA A CA 1
ATOM 743 C C . ALA A 1 95 ? -4.994 8.592 -11.381 1.00 95.06 95 ALA A C 1
ATOM 745 O O . ALA A 1 95 ? -4.614 7.496 -10.954 1.00 95.06 95 ALA A O 1
ATOM 746 N N . LEU A 1 96 ? -4.898 8.919 -12.669 1.00 89.19 96 LEU A N 1
ATOM 747 C CA . LEU A 1 96 ? -4.233 8.058 -13.651 1.00 89.19 96 LEU A CA 1
ATOM 748 C C . LEU A 1 96 ? -2.706 8.120 -13.528 1.00 89.19 96 LEU A C 1
ATOM 750 O O . LEU A 1 96 ? -2.036 7.139 -13.837 1.00 89.19 96 LEU A O 1
ATOM 754 N N . TYR A 1 97 ? -2.175 9.251 -13.062 1.00 91.31 97 TYR A N 1
ATOM 755 C CA . TYR A 1 97 ? -0.747 9.562 -13.043 1.00 91.31 97 TYR A CA 1
ATOM 756 C C . TYR A 1 97 ? -0.296 10.048 -11.655 1.00 91.31 97 TYR A C 1
ATOM 758 O O . TYR A 1 97 ? -1.118 10.257 -10.763 1.00 91.31 97 TYR A O 1
ATOM 766 N N . ASP A 1 98 ? 1.019 10.217 -11.497 1.00 90.25 98 ASP A N 1
ATOM 767 C CA . ASP A 1 98 ? 1.730 10.830 -10.359 1.00 90.25 98 ASP A CA 1
ATOM 768 C C . ASP A 1 98 ? 1.730 10.074 -9.018 1.00 90.25 98 ASP A C 1
ATOM 770 O O . ASP A 1 98 ? 2.593 10.333 -8.178 1.00 90.25 98 ASP A O 1
ATOM 774 N N . GLY A 1 99 ? 0.835 9.103 -8.820 1.00 94.56 99 GLY A N 1
ATOM 775 C CA . GLY A 1 99 ? 0.845 8.231 -7.643 1.00 94.56 99 GLY A CA 1
ATOM 776 C C . GLY A 1 99 ? 0.407 8.923 -6.346 1.00 94.56 99 GLY A C 1
ATOM 777 O O . GLY A 1 99 ? -0.400 9.854 -6.350 1.00 94.56 99 GLY A O 1
ATOM 778 N N . VAL A 1 100 ? 0.914 8.438 -5.209 1.00 97.06 100 VAL A N 1
ATOM 779 C CA . VAL A 1 100 ? 0.601 8.955 -3.867 1.00 97.06 100 VAL A CA 1
ATOM 780 C C . VAL A 1 100 ? 1.836 9.476 -3.136 1.00 97.06 100 VAL A C 1
ATOM 782 O O . VAL A 1 100 ? 2.912 8.884 -3.183 1.00 97.06 100 VAL A O 1
ATOM 785 N N . ASP A 1 101 ? 1.640 10.543 -2.366 1.00 96.75 101 ASP A N 1
ATOM 786 C CA . ASP A 1 101 ? 2.581 11.041 -1.368 1.00 96.75 101 ASP A CA 1
ATOM 787 C C . ASP A 1 101 ? 1.792 11.485 -0.134 1.00 96.75 101 ASP A C 1
ATOM 789 O O . ASP A 1 101 ? 1.257 12.596 -0.048 1.00 96.75 101 ASP A O 1
ATOM 793 N N . LEU A 1 102 ? 1.724 10.576 0.837 1.00 96.88 102 LEU A N 1
ATOM 794 C CA . LEU A 1 102 ? 0.953 10.769 2.059 1.00 96.88 102 LEU A CA 1
ATOM 795 C C . LEU A 1 102 ? 1.586 11.793 3.011 1.00 96.88 102 LEU A C 1
ATOM 797 O O . LEU A 1 102 ? 0.941 12.191 3.976 1.00 96.88 102 LEU A O 1
ATOM 801 N N . SER A 1 103 ? 2.811 12.259 2.760 1.00 96.50 103 SER A N 1
ATOM 802 C CA . SER A 1 103 ? 3.439 13.283 3.601 1.00 96.50 103 SER A CA 1
ATOM 803 C C . SER A 1 103 ? 2.891 14.693 3.332 1.00 96.50 103 SER A C 1
ATOM 805 O O . SER A 1 103 ? 2.880 15.527 4.240 1.00 96.50 103 SER A O 1
ATOM 807 N N . LYS A 1 104 ? 2.370 14.945 2.119 1.00 94.25 104 LYS A N 1
ATOM 808 C CA . LYS A 1 104 ? 1.980 16.285 1.637 1.00 94.25 104 LYS A CA 1
ATOM 809 C C . LYS A 1 104 ? 0.849 16.933 2.430 1.00 94.25 104 LYS A C 1
ATOM 811 O O . LYS A 1 104 ? 0.869 18.139 2.662 1.00 94.25 104 LYS A O 1
ATOM 816 N N . TYR A 1 105 ? -0.151 16.153 2.836 1.00 95.75 105 TYR A N 1
ATOM 817 C CA . TYR A 1 105 ? -1.380 16.675 3.439 1.00 95.75 105 TYR A CA 1
ATOM 818 C C . TYR A 1 105 ? -1.674 16.026 4.789 1.00 95.75 105 TYR A C 1
ATOM 820 O O . TYR A 1 105 ? -1.289 14.891 5.053 1.00 95.75 105 TYR A O 1
ATOM 828 N N . GLU A 1 106 ? -2.412 16.731 5.652 1.00 95.44 106 GLU A N 1
ATOM 829 C CA . GLU A 1 106 ? -2.793 16.229 6.982 1.00 95.44 106 GLU A CA 1
ATOM 830 C C . GLU A 1 106 ? -3.526 14.878 6.911 1.00 95.44 106 GLU A C 1
ATOM 832 O O . GLU A 1 106 ? -3.221 13.964 7.673 1.00 95.44 106 GLU A O 1
ATOM 837 N N . VAL A 1 107 ? -4.452 14.726 5.959 1.00 94.00 107 VAL A N 1
ATOM 838 C CA . VAL A 1 107 ? -5.193 13.472 5.731 1.00 94.00 107 VAL A CA 1
ATOM 839 C C . VAL A 1 107 ? -4.280 12.299 5.359 1.00 94.00 107 VAL A C 1
ATOM 841 O O . VAL A 1 107 ? -4.591 11.156 5.688 1.00 94.00 107 VAL A O 1
ATOM 844 N N . GLY A 1 108 ? -3.156 12.575 4.694 1.00 96.50 108 GLY A N 1
ATOM 845 C CA . GLY A 1 108 ? -2.133 11.587 4.368 1.00 96.50 108 GLY A CA 1
ATOM 846 C C . GLY A 1 108 ? -1.260 11.258 5.578 1.00 96.50 108 GLY A C 1
ATOM 847 O O . GLY A 1 108 ? -1.046 10.087 5.880 1.00 96.50 108 GLY A O 1
ATOM 848 N N . ARG A 1 109 ? -0.837 12.267 6.347 1.00 97.56 109 ARG A N 1
ATOM 849 C CA . ARG A 1 109 ? -0.043 12.057 7.569 1.00 97.56 109 ARG A CA 1
ATOM 850 C C . ARG A 1 109 ? -0.805 11.223 8.597 1.00 97.56 109 ARG A C 1
ATOM 852 O O . ARG A 1 109 ? -0.260 10.263 9.128 1.00 97.56 109 ARG A O 1
ATOM 859 N N . LYS A 1 110 ? -2.102 11.488 8.773 1.00 96.62 110 LYS A N 1
ATOM 860 C CA . LYS A 1 110 ? -2.983 10.656 9.606 1.00 96.62 110 LYS A CA 1
ATOM 861 C C . LYS A 1 110 ? -3.134 9.228 9.074 1.00 96.62 110 LYS A C 1
ATOM 863 O O . LYS A 1 110 ? -3.208 8.294 9.864 1.00 96.62 110 LYS A O 1
ATOM 868 N N . ALA A 1 111 ? -3.167 9.043 7.753 1.00 97.06 111 ALA A N 1
ATOM 869 C CA . ALA A 1 111 ? -3.158 7.715 7.141 1.00 97.06 111 ALA A CA 1
ATOM 870 C C . ALA A 1 111 ? -1.852 6.955 7.449 1.00 97.06 111 ALA A C 1
ATOM 872 O O . ALA A 1 111 ? -1.908 5.784 7.818 1.00 97.06 111 ALA A O 1
ATOM 873 N N . LEU A 1 112 ? -0.694 7.623 7.375 1.00 97.81 112 LEU A N 1
ATOM 874 C CA . LEU A 1 112 ? 0.598 7.043 7.764 1.00 97.81 112 LEU A CA 1
ATOM 875 C C . LEU A 1 112 ? 0.628 6.659 9.250 1.00 97.81 112 LEU A C 1
ATOM 877 O O . LEU A 1 112 ? 1.024 5.547 9.585 1.00 97.81 112 LEU A O 1
ATOM 881 N N . GLU A 1 113 ? 0.161 7.545 10.133 1.00 97.38 113 GLU A N 1
ATOM 882 C CA . GLU A 1 113 ? 0.036 7.282 11.577 1.00 97.38 113 GLU A CA 1
ATOM 883 C C . GLU A 1 113 ? -0.905 6.107 11.882 1.00 97.38 113 GLU A C 1
ATOM 885 O O . GLU A 1 113 ? -0.728 5.400 12.873 1.00 97.38 113 GLU A O 1
ATOM 890 N N . ALA A 1 114 ? -1.909 5.886 11.032 1.00 97.06 114 ALA A N 1
ATOM 891 C CA . ALA A 1 114 ? -2.800 4.738 11.113 1.00 97.06 114 ALA A CA 1
ATOM 892 C C . ALA A 1 114 ? -2.196 3.457 10.521 1.00 97.06 114 ALA A C 1
ATOM 894 O O . ALA A 1 114 ? -2.894 2.454 10.485 1.00 97.06 114 ALA A O 1
ATOM 895 N N . GLY A 1 115 ? -0.939 3.456 10.067 1.00 97.94 115 GLY A N 1
ATOM 896 C CA . GLY A 1 115 ? -0.249 2.268 9.554 1.00 97.94 115 GLY A CA 1
ATOM 897 C C . GLY A 1 115 ? -0.505 1.961 8.076 1.00 97.94 115 GLY A C 1
ATOM 898 O O . GLY A 1 115 ? -0.182 0.867 7.620 1.00 97.94 115 GLY A O 1
ATOM 899 N N . ILE A 1 116 ? -1.078 2.897 7.312 1.00 98.50 116 ILE A N 1
ATOM 900 C CA . ILE A 1 116 ? -1.286 2.712 5.870 1.00 98.50 116 ILE A CA 1
ATOM 901 C C . ILE A 1 116 ? 0.048 2.796 5.121 1.00 98.50 116 ILE A C 1
ATOM 903 O O . ILE A 1 116 ? 0.860 3.697 5.340 1.00 98.50 116 ILE A O 1
ATOM 907 N N . ILE A 1 117 ? 0.249 1.872 4.185 1.00 98.69 117 ILE A N 1
ATOM 908 C CA . ILE A 1 117 ? 1.442 1.766 3.346 1.00 98.69 117 ILE A CA 1
ATOM 909 C C . ILE A 1 117 ? 1.211 2.567 2.053 1.00 98.69 117 ILE A C 1
ATOM 911 O O . ILE A 1 117 ? 0.298 2.240 1.299 1.00 98.69 117 ILE A O 1
ATOM 915 N N . PRO A 1 118 ? 2.002 3.603 1.732 1.00 98.25 118 PRO A N 1
ATOM 916 C CA . PRO A 1 118 ? 1.874 4.288 0.446 1.00 98.25 118 PRO A CA 1
ATOM 917 C C . PRO A 1 118 ? 2.360 3.388 -0.698 1.00 98.25 118 PRO A C 1
ATOM 919 O O . PRO A 1 118 ? 3.459 2.837 -0.613 1.00 98.25 118 PRO A O 1
ATOM 922 N N . ALA A 1 119 ? 1.583 3.292 -1.781 1.00 97.94 119 ALA A N 1
ATOM 923 C CA . ALA A 1 119 ? 1.970 2.599 -3.014 1.00 97.94 119 ALA A CA 1
ATOM 924 C C . ALA A 1 119 ? 2.991 3.380 -3.863 1.00 97.94 119 ALA A C 1
ATOM 926 O O . ALA A 1 119 ? 3.474 2.856 -4.864 1.00 97.94 119 ALA A O 1
ATOM 927 N N . LYS A 1 120 ? 3.320 4.620 -3.469 1.00 96.75 120 LYS A N 1
ATOM 928 C CA . LYS A 1 120 ? 4.158 5.551 -4.238 1.00 96.75 120 LYS A CA 1
ATOM 929 C C . LYS A 1 120 ? 3.582 5.739 -5.647 1.00 96.75 120 LYS A C 1
ATOM 931 O O . LYS A 1 120 ? 2.412 6.092 -5.767 1.00 96.75 120 LYS A O 1
ATOM 936 N N . ASP A 1 121 ? 4.368 5.503 -6.688 1.00 96.38 121 ASP A N 1
ATOM 937 C CA . ASP A 1 121 ? 4.006 5.658 -8.094 1.00 96.38 121 ASP A CA 1
ATOM 938 C C . ASP A 1 121 ? 3.634 4.338 -8.792 1.00 96.38 121 ASP A C 1
ATOM 940 O O . ASP A 1 121 ? 3.504 4.311 -10.017 1.00 96.38 121 ASP A O 1
ATOM 944 N N . MET A 1 122 ? 3.402 3.254 -8.038 1.00 97.31 122 MET A N 1
ATOM 945 C CA . MET A 1 122 ? 2.905 2.006 -8.624 1.00 97.31 122 MET A CA 1
ATOM 946 C C . MET A 1 122 ? 1.554 2.202 -9.310 1.00 97.31 122 MET A C 1
ATOM 948 O O . MET A 1 122 ? 0.626 2.810 -8.764 1.00 97.31 122 MET A O 1
ATOM 952 N N . THR A 1 123 ? 1.393 1.540 -10.456 1.00 97.06 123 THR A N 1
ATOM 953 C CA . THR A 1 123 ? 0.074 1.343 -11.068 1.00 97.06 123 THR A CA 1
ATOM 954 C C . THR A 1 123 ? -0.861 0.583 -10.118 1.00 97.06 123 THR A C 1
ATOM 956 O O . THR A 1 123 ? -0.432 -0.053 -9.142 1.00 97.06 123 THR A O 1
ATOM 959 N N . LYS A 1 124 ? -2.165 0.634 -10.398 1.00 97.56 124 LYS A N 1
ATOM 960 C CA . LYS A 1 124 ? -3.183 -0.044 -9.582 1.00 97.56 124 LYS A CA 1
ATOM 961 C C . LYS A 1 124 ? -2.981 -1.559 -9.650 1.00 97.56 124 LYS A C 1
ATOM 963 O O . LYS A 1 124 ? -2.944 -2.232 -8.623 1.00 97.56 124 LYS A O 1
ATOM 968 N N . GLU A 1 125 ?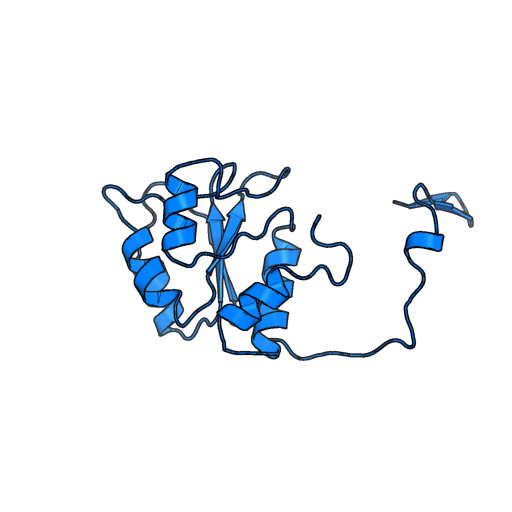 -2.743 -2.063 -10.853 1.00 97.81 125 GLU A N 1
ATOM 969 C CA . GLU A 1 125 ? -2.508 -3.463 -11.190 1.00 97.81 125 GLU A CA 1
ATOM 970 C C . GLU A 1 125 ? -1.231 -3.992 -10.526 1.00 97.81 125 GLU A C 1
ATOM 972 O O . GLU A 1 125 ? -1.247 -5.050 -9.888 1.00 97.81 125 GLU A O 1
ATOM 977 N N . THR A 1 126 ? -0.138 -3.224 -10.592 1.00 97.88 126 THR A N 1
ATOM 978 C CA . THR A 1 126 ? 1.110 -3.541 -9.883 1.00 97.88 126 THR A CA 1
ATOM 979 C C . THR A 1 126 ? 0.877 -3.587 -8.377 1.00 97.88 126 THR A C 1
ATOM 981 O O . THR A 1 126 ? 1.317 -4.523 -7.721 1.00 97.88 126 THR A O 1
ATOM 984 N N . THR A 1 127 ? 0.160 -2.614 -7.810 1.00 98.44 127 THR A N 1
ATOM 985 C CA . THR A 1 127 ? -0.071 -2.561 -6.357 1.00 98.44 127 THR A CA 1
ATOM 986 C C . THR A 1 127 ? -0.813 -3.800 -5.859 1.00 98.44 127 THR A C 1
ATOM 988 O O . THR A 1 127 ? -0.446 -4.362 -4.829 1.00 98.44 127 THR A O 1
ATOM 991 N N . ILE A 1 128 ? -1.833 -4.248 -6.600 1.00 98.62 128 ILE A N 1
ATOM 992 C CA . ILE A 1 128 ? -2.610 -5.448 -6.266 1.00 98.62 128 ILE A CA 1
ATOM 993 C C . ILE A 1 128 ? -1.727 -6.694 -6.356 1.00 98.62 128 ILE A C 1
ATOM 995 O O . ILE A 1 128 ? -1.607 -7.438 -5.384 1.00 98.62 128 ILE A O 1
ATOM 999 N N . THR A 1 129 ? -1.081 -6.905 -7.503 1.00 98.56 129 THR A N 1
ATOM 1000 C CA . THR A 1 129 ? -0.283 -8.116 -7.756 1.00 98.56 129 THR A CA 1
ATOM 1001 C C . THR A 1 129 ? 0.929 -8.210 -6.831 1.00 98.56 129 THR A C 1
ATOM 1003 O O . THR A 1 129 ? 1.208 -9.280 -6.291 1.00 98.56 129 THR A O 1
ATOM 1006 N N . LYS A 1 130 ? 1.595 -7.087 -6.550 1.00 98.69 130 LYS A N 1
ATOM 1007 C CA . LYS A 1 130 ? 2.713 -7.026 -5.606 1.00 98.69 130 LYS A CA 1
ATOM 1008 C C . LYS A 1 130 ? 2.273 -7.292 -4.169 1.00 98.69 130 LYS A C 1
ATOM 1010 O O . LYS A 1 130 ? 2.974 -8.002 -3.455 1.00 98.69 130 LYS A O 1
ATOM 1015 N N . LEU A 1 131 ? 1.104 -6.798 -3.751 1.00 98.88 131 LEU A N 1
ATOM 1016 C CA . LEU A 1 131 ? 0.564 -7.108 -2.424 1.00 98.88 131 LEU A CA 1
ATOM 1017 C C . LEU A 1 131 ? 0.206 -8.596 -2.295 1.00 98.88 131 LEU A C 1
ATOM 1019 O O . LEU A 1 131 ? 0.526 -9.207 -1.276 1.00 98.88 131 LEU A O 1
ATOM 1023 N N . MET A 1 132 ? -0.397 -9.193 -3.331 1.00 98.88 132 MET A N 1
ATOM 1024 C CA . MET A 1 132 ? -0.658 -10.639 -3.377 1.00 98.88 132 MET A CA 1
ATOM 1025 C C . MET A 1 132 ? 0.648 -11.432 -3.250 1.00 98.88 132 MET A C 1
ATOM 1027 O O . MET A 1 132 ? 0.727 -12.373 -2.462 1.00 98.88 132 MET A O 1
ATOM 1031 N N . TRP A 1 133 ? 1.688 -11.040 -3.989 1.00 98.81 133 TRP A N 1
ATOM 1032 C CA . TRP A 1 133 ? 3.002 -11.678 -3.928 1.00 98.81 133 TRP A CA 1
ATOM 1033 C C . TRP A 1 133 ? 3.652 -11.524 -2.546 1.00 98.81 133 TRP A C 1
ATOM 1035 O O . TRP A 1 133 ? 4.061 -12.518 -1.947 1.00 98.81 133 TRP A O 1
ATOM 1045 N N . ALA A 1 134 ? 3.655 -10.317 -1.972 1.00 98.81 134 ALA A N 1
ATOM 1046 C CA . ALA A 1 134 ? 4.196 -10.047 -0.638 1.00 98.81 134 ALA A CA 1
ATOM 1047 C C . ALA A 1 134 ? 3.526 -10.906 0.449 1.00 98.81 134 ALA A C 1
ATOM 1049 O O . ALA A 1 134 ? 4.204 -11.496 1.290 1.00 98.81 134 ALA A O 1
ATOM 1050 N N . LEU A 1 135 ? 2.200 -11.046 0.394 1.00 98.81 135 LEU A N 1
ATOM 1051 C CA . LEU A 1 135 ? 1.433 -11.887 1.318 1.00 98.81 135 LEU A CA 1
ATOM 1052 C C . LEU A 1 135 ? 1.691 -13.392 1.139 1.00 98.81 135 LEU A C 1
ATOM 1054 O O . LEU A 1 135 ? 1.536 -14.159 2.090 1.00 98.81 135 LEU A O 1
ATOM 1058 N N . GLY A 1 136 ? 2.136 -13.822 -0.045 1.00 98.62 136 GLY A N 1
ATOM 1059 C CA . GLY A 1 136 ? 2.644 -15.179 -0.266 1.00 98.62 136 GLY A CA 1
ATOM 1060 C C . GLY A 1 136 ? 3.950 -15.473 0.482 1.00 98.62 136 GLY A C 1
ATOM 1061 O O . GLY A 1 136 ? 4.265 -16.636 0.732 1.00 98.62 136 GLY A O 1
ATOM 1062 N N . HIS A 1 137 ? 4.697 -14.433 0.862 1.00 98.69 137 HIS A N 1
ATOM 1063 C CA . HIS A 1 137 ? 6.011 -14.538 1.500 1.00 98.69 137 HIS A CA 1
ATOM 1064 C C . HIS A 1 137 ? 5.965 -14.349 3.010 1.00 98.69 137 HIS A C 1
ATOM 1066 O O . HIS A 1 137 ? 6.759 -14.943 3.737 1.00 98.69 137 HIS A O 1
ATOM 1072 N N . THR A 1 138 ? 5.060 -13.505 3.497 1.00 98.62 138 THR A N 1
ATOM 1073 C CA . THR A 1 138 ? 5.011 -13.146 4.911 1.00 98.62 138 THR A CA 1
ATOM 1074 C C . THR A 1 138 ? 3.629 -12.662 5.325 1.00 98.62 138 THR A C 1
ATOM 1076 O O . THR A 1 138 ? 2.895 -12.054 4.550 1.00 98.62 138 THR A O 1
ATOM 1079 N N . LYS A 1 139 ? 3.284 -12.919 6.590 1.00 96.81 139 LYS A N 1
ATOM 1080 C CA . LYS A 1 139 ? 2.089 -12.372 7.255 1.00 96.81 139 LYS A CA 1
ATOM 1081 C C . LYS A 1 139 ? 2.417 -11.175 8.152 1.00 96.81 139 LYS A C 1
ATOM 1083 O O . LYS A 1 139 ? 1.516 -10.588 8.741 1.00 96.81 139 LYS A O 1
ATOM 1088 N N . ASN A 1 140 ? 3.698 -10.842 8.308 1.00 98.31 140 ASN A N 1
ATOM 1089 C CA . ASN A 1 140 ? 4.132 -9.702 9.104 1.00 98.31 140 ASN A CA 1
ATOM 1090 C C . ASN A 1 140 ? 3.955 -8.417 8.280 1.00 98.31 140 ASN A C 1
ATOM 1092 O O . ASN A 1 140 ? 4.564 -8.280 7.222 1.00 98.31 140 ASN A O 1
ATOM 1096 N N . VAL A 1 141 ? 3.137 -7.481 8.771 1.00 98.62 141 VAL A N 1
ATOM 1097 C CA . VAL A 1 141 ? 2.798 -6.240 8.054 1.00 98.62 141 VAL A CA 1
ATOM 1098 C C . VAL A 1 141 ? 4.026 -5.376 7.758 1.00 98.62 141 VAL A C 1
ATOM 1100 O O . VAL A 1 141 ? 4.113 -4.806 6.673 1.00 98.62 141 VAL A O 1
ATOM 1103 N N . GLU A 1 142 ? 5.001 -5.311 8.665 1.00 98.50 142 GLU A N 1
ATOM 1104 C CA . GLU A 1 142 ? 6.226 -4.535 8.437 1.00 98.50 142 GLU A CA 1
ATOM 1105 C C . GLU A 1 142 ? 7.110 -5.174 7.360 1.00 98.50 142 GLU A C 1
ATOM 1107 O O . GLU A 1 142 ? 7.692 -4.466 6.541 1.00 98.50 142 GLU A O 1
ATOM 1112 N N . GLU A 1 143 ? 7.161 -6.506 7.283 1.00 98.69 143 GLU A N 1
ATOM 1113 C CA . GLU A 1 143 ? 7.846 -7.194 6.181 1.00 98.69 143 GLU A CA 1
ATOM 1114 C C . GLU A 1 143 ? 7.099 -7.020 4.851 1.00 98.69 143 GLU A C 1
ATOM 1116 O O . GLU A 1 143 ? 7.730 -6.761 3.827 1.00 98.69 143 GLU A O 1
ATOM 1121 N N . VAL A 1 144 ? 5.759 -7.058 4.856 1.00 98.81 144 VAL A N 1
ATOM 1122 C CA . VAL A 1 144 ? 4.962 -6.707 3.666 1.00 98.81 144 VAL A CA 1
ATOM 1123 C C . VAL A 1 144 ? 5.280 -5.284 3.220 1.00 98.81 144 VAL A C 1
ATOM 1125 O O . VAL A 1 144 ? 5.513 -5.055 2.038 1.00 98.81 144 VAL A O 1
ATOM 1128 N N . LYS A 1 145 ? 5.339 -4.320 4.143 1.00 98.69 145 LYS A N 1
ATOM 1129 C CA . LYS A 1 145 ? 5.686 -2.928 3.839 1.00 98.69 145 LYS A CA 1
ATOM 1130 C C . LYS A 1 145 ? 7.073 -2.807 3.211 1.00 98.69 145 LYS A C 1
ATOM 1132 O O . LYS A 1 145 ? 7.211 -2.095 2.219 1.00 98.69 145 LYS A O 1
ATOM 1137 N N . LYS A 1 146 ? 8.074 -3.524 3.737 1.00 98.50 146 LYS A N 1
ATOM 1138 C CA . LYS A 1 146 ? 9.419 -3.579 3.140 1.00 98.50 146 LYS A CA 1
ATOM 1139 C C . LYS A 1 146 ? 9.359 -4.096 1.706 1.00 98.50 146 LYS A C 1
ATOM 1141 O O . LYS A 1 146 ? 9.822 -3.397 0.813 1.00 98.50 146 LYS A O 1
ATOM 1146 N N . ILE A 1 147 ? 8.707 -5.238 1.472 1.00 98.50 147 ILE A N 1
ATOM 1147 C CA . ILE A 1 147 ? 8.519 -5.799 0.124 1.00 98.50 147 ILE A CA 1
ATOM 1148 C C . ILE A 1 147 ? 7.824 -4.783 -0.792 1.00 98.50 147 ILE A C 1
ATOM 1150 O O . ILE A 1 147 ? 8.290 -4.515 -1.897 1.00 98.50 147 ILE A O 1
ATOM 1154 N N . MET A 1 148 ? 6.734 -4.170 -0.329 1.00 98.44 148 MET A N 1
ATOM 1155 C CA . MET A 1 148 ? 5.990 -3.176 -1.100 1.00 98.44 148 MET A CA 1
ATOM 1156 C C . MET A 1 148 ? 6.846 -1.961 -1.465 1.00 98.44 148 MET A C 1
ATOM 1158 O O . MET A 1 148 ? 6.618 -1.384 -2.522 1.00 98.44 148 MET A O 1
ATOM 1162 N N . HIS A 1 149 ? 7.839 -1.586 -0.654 1.00 97.69 149 HIS A N 1
ATOM 1163 C CA . HIS A 1 149 ? 8.729 -0.443 -0.903 1.00 97.69 149 HIS A CA 1
ATOM 1164 C C . HIS A 1 149 ? 10.052 -0.787 -1.597 1.00 97.69 149 HIS A C 1
ATOM 1166 O O . HIS A 1 149 ? 10.713 0.131 -2.084 1.00 97.69 149 HIS A O 1
ATOM 1172 N N . THR A 1 150 ? 10.420 -2.064 -1.698 1.00 97.25 150 THR A N 1
ATOM 1173 C CA . THR A 1 150 ? 11.561 -2.537 -2.495 1.00 97.25 150 THR A CA 1
ATOM 1174 C C . THR A 1 150 ? 11.205 -2.547 -3.977 1.00 97.25 150 THR A C 1
ATOM 1176 O O . THR A 1 150 ? 10.197 -3.132 -4.348 1.00 97.25 150 THR A O 1
ATOM 1179 N N . ASN A 1 151 ? 12.024 -1.933 -4.830 1.00 94.94 151 ASN A N 1
ATOM 1180 C CA . ASN A 1 151 ? 11.865 -2.002 -6.285 1.00 94.94 151 ASN A CA 1
ATOM 1181 C C . ASN A 1 151 ? 12.458 -3.324 -6.817 1.00 94.94 151 ASN A C 1
ATOM 1183 O O . ASN A 1 151 ? 13.669 -3.524 -6.699 1.00 94.94 151 ASN A O 1
ATOM 1187 N N . TYR A 1 152 ? 11.628 -4.216 -7.369 1.00 92.81 152 TYR A N 1
ATOM 1188 C CA . TYR A 1 152 ? 12.063 -5.529 -7.879 1.00 92.81 152 TYR A CA 1
ATOM 1189 C C . TYR A 1 152 ? 12.179 -5.586 -9.408 1.00 92.81 152 TYR A C 1
ATOM 1191 O O . TYR A 1 152 ? 13.009 -6.327 -9.931 1.00 92.81 152 TYR A O 1
ATOM 1199 N N . ALA A 1 153 ? 11.343 -4.834 -10.115 1.00 91.50 153 ALA A N 1
ATOM 1200 C CA . ALA A 1 153 ? 11.120 -4.925 -11.554 1.00 91.50 153 ALA A CA 1
ATOM 1201 C C . ALA A 1 153 ? 10.856 -3.545 -12.194 1.00 91.50 153 ALA A C 1
ATOM 1203 O O . ALA A 1 153 ? 10.136 -3.445 -13.187 1.00 91.50 153 ALA A O 1
ATOM 1204 N N . ASP A 1 154 ? 11.437 -2.486 -11.622 1.00 90.62 154 ASP A N 1
ATOM 1205 C CA . ASP A 1 154 ? 11.250 -1.081 -12.013 1.00 90.62 154 ASP A CA 1
ATOM 1206 C C . ASP A 1 154 ? 9.816 -0.563 -11.833 1.00 90.62 154 ASP A C 1
ATOM 1208 O O . ASP A 1 154 ? 9.372 0.360 -12.518 1.00 90.62 154 ASP A O 1
ATOM 1212 N N . GLU A 1 155 ? 9.084 -1.139 -10.879 1.00 93.75 155 GLU A N 1
ATOM 1213 C CA . GLU A 1 155 ? 7.680 -0.821 -10.640 1.00 93.75 155 GLU A CA 1
ATOM 1214 C C . GLU A 1 155 ? 7.450 0.372 -9.699 1.00 93.75 155 GLU A C 1
ATOM 1216 O O . GLU A 1 155 ? 6.325 0.860 -9.594 1.00 93.75 155 GLU A O 1
ATOM 1221 N N . ILE A 1 156 ? 8.504 0.838 -9.022 1.00 92.62 156 ILE A N 1
ATOM 1222 C CA . ILE A 1 156 ? 8.501 1.996 -8.117 1.00 92.62 156 ILE A CA 1
ATOM 1223 C C . ILE A 1 156 ? 9.735 2.850 -8.376 1.00 92.62 156 ILE A C 1
ATOM 1225 O O . ILE A 1 156 ? 10.852 2.328 -8.431 1.00 92.62 156 ILE A O 1
ATOM 1229 N N . ARG A 1 157 ? 9.568 4.174 -8.414 1.00 84.62 157 ARG A N 1
ATOM 1230 C CA . ARG A 1 157 ? 10.696 5.111 -8.353 1.00 84.62 157 ARG A CA 1
ATOM 1231 C C . ARG A 1 157 ? 11.121 5.319 -6.895 1.00 84.62 157 ARG A C 1
ATOM 1233 O O . ARG A 1 157 ? 10.295 5.580 -6.019 1.00 84.62 157 ARG A O 1
ATOM 1240 N N . SER A 1 158 ? 12.416 5.118 -6.634 1.00 57.72 158 SER A N 1
ATOM 1241 C CA . SER A 1 158 ? 13.045 5.252 -5.310 1.00 57.72 158 SER A CA 1
ATOM 1242 C C . SER A 1 158 ? 12.980 6.675 -4.784 1.00 57.72 158 SER A C 1
ATOM 1244 O O . SER A 1 158 ? 13.406 7.568 -5.552 1.00 57.72 158 SER A O 1
#

Sequence (158 aa):
VAYVKGEEVIYNIPKEKFKPKGEPQLDTKYDPRVVFIRLTPGLDGDAIDALVKTGYRGIVLEGYGAGGIPYRKRNILGKIKEITPRIPVVMNTQALYDGVDLSKYEVGRKALEAGIIPAKDMTKETTITKLMWALGHTKNVEEVKKIMHTNYADEIRS

Organism: Thermococcus litoralis (NCBI:txid2265)